Protein AF-A0A656GLS9-F1 (afdb_monomer_lite)

Sequence (50 aa):
YDDSDRLLSIQRTPTDGGRKIGVTAEKLEFAYDILGRLTQESSPQGALAY

Organism: NCBI:txid629261

Secondary structure (DSSP, 8-state):
--TTS---EEEEPPPHHHHHTTPPPEEEEEEE-TTS-EEEEEETTEEEE-

Foldseek 3Di:
DDPVPDDAKDKDQDDPVCVVVPNHIWMWGWDADPVRDTAWIQIPVGIDGD

Radius of gyration: 13.4 Å; chains: 1; bounding box: 31×12×36 Å

pLDDT: mean 97.32, std 1.16, range [93.0, 98.69]

Structure (mmCIF, N/CA/C/O backbone):
data_AF-A0A656GLS9-F1
#
_entry.id   AF-A0A656GLS9-F1
#
loop_
_atom_site.group_PDB
_atom_site.id
_atom_site.type_symbol
_atom_site.label_atom_id
_atom_site.label_alt_id
_atom_site.label_comp_id
_atom_site.label_asym_id
_atom_site.label_entity_id
_atom_site.label_seq_id
_atom_site.pdbx_PDB_ins_code
_atom_site.Cartn_x
_atom_site.Cartn_y
_atom_site.Cartn_z
_atom_site.occupancy
_atom_site.B_iso_or_equiv
_atom_site.auth_seq_id
_atom_site.auth_comp_id
_atom_site.auth_asym_id
_atom_site.auth_atom_id
_atom_site.pdbx_PDB_model_num
ATOM 1 N N . TYR A 1 1 ? 9.712 -1.355 -0.533 1.00 97.38 1 TYR A N 1
ATOM 2 C CA . TYR A 1 1 ? 9.979 -0.699 -1.818 1.00 97.38 1 TYR A CA 1
ATOM 3 C C . TYR A 1 1 ? 10.576 -1.728 -2.762 1.00 97.38 1 TYR A C 1
ATOM 5 O O . TYR A 1 1 ? 11.034 -2.751 -2.259 1.00 97.38 1 TYR A O 1
ATOM 13 N N . ASP A 1 2 ? 10.499 -1.517 -4.073 1.00 95.44 2 ASP A N 1
ATOM 14 C CA . ASP A 1 2 ? 11.307 -2.265 -5.046 1.00 95.44 2 ASP A CA 1
ATOM 15 C C . ASP A 1 2 ? 12.628 -1.539 -5.341 1.00 95.44 2 ASP A C 1
ATOM 17 O O . ASP A 1 2 ? 12.900 -0.484 -4.770 1.00 95.44 2 ASP A O 1
ATOM 21 N N . ASP A 1 3 ? 13.433 -2.101 -6.245 1.00 96.50 3 ASP A N 1
ATOM 22 C CA . ASP A 1 3 ? 14.747 -1.568 -6.631 1.00 96.50 3 ASP A CA 1
ATOM 23 C C . ASP A 1 3 ? 14.678 -0.203 -7.344 1.00 96.50 3 ASP A C 1
ATOM 25 O O . ASP A 1 3 ? 15.704 0.435 -7.563 1.00 96.50 3 ASP A O 1
ATOM 29 N N . SER A 1 4 ? 13.481 0.250 -7.734 1.00 96.06 4 SER A N 1
ATOM 30 C CA . SER A 1 4 ? 13.235 1.571 -8.330 1.00 96.06 4 SER A CA 1
ATOM 31 C C . SER A 1 4 ? 12.653 2.566 -7.319 1.00 96.06 4 SER A C 1
ATOM 33 O O . SER A 1 4 ? 12.048 3.559 -7.721 1.00 96.06 4 SER A O 1
ATOM 35 N N . ASP A 1 5 ? 12.781 2.285 -6.019 1.00 97.12 5 ASP A N 1
ATOM 36 C CA . ASP A 1 5 ? 12.211 3.068 -4.918 1.00 97.12 5 ASP A CA 1
ATOM 37 C C . ASP A 1 5 ? 10.681 3.239 -4.994 1.00 97.12 5 ASP A C 1
ATOM 39 O O . ASP A 1 5 ? 10.107 4.173 -4.426 1.00 97.12 5 ASP A O 1
ATOM 43 N N . ARG A 1 6 ? 9.964 2.305 -5.636 1.00 97.88 6 ARG A N 1
ATOM 44 C CA . ARG A 1 6 ? 8.492 2.325 -5.676 1.00 97.88 6 ARG A CA 1
ATOM 45 C C . ARG A 1 6 ? 7.901 1.605 -4.473 1.00 97.88 6 ARG A C 1
ATOM 47 O O . ARG A 1 6 ? 8.395 0.568 -4.021 1.00 97.88 6 ARG A O 1
ATOM 54 N N . LEU A 1 7 ? 6.826 2.157 -3.920 1.00 98.31 7 LEU A N 1
ATOM 55 C CA . LEU A 1 7 ? 6.180 1.632 -2.720 1.00 98.31 7 LEU A CA 1
ATOM 56 C C . LEU A 1 7 ? 5.383 0.363 -3.042 1.00 98.31 7 LEU A C 1
ATOM 58 O O . LEU A 1 7 ? 4.314 0.442 -3.616 1.00 98.31 7 LEU A O 1
ATOM 62 N N . LEU A 1 8 ? 5.862 -0.807 -2.619 1.00 98.44 8 LEU A N 1
ATOM 63 C CA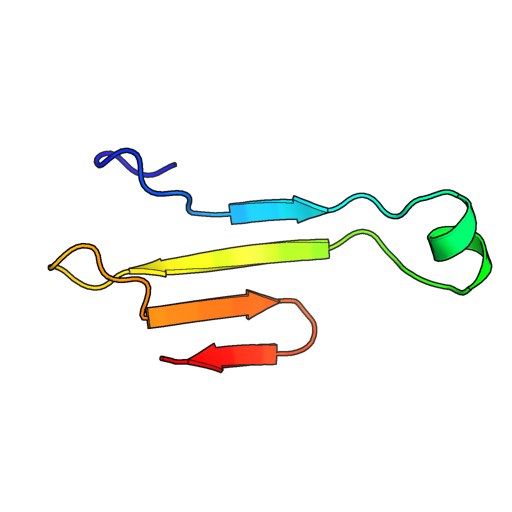 . LEU A 1 8 ? 5.168 -2.077 -2.894 1.00 98.44 8 LEU A CA 1
ATOM 64 C C . LEU A 1 8 ? 4.013 -2.383 -1.940 1.00 98.44 8 LEU A C 1
ATOM 66 O O . LEU A 1 8 ? 3.063 -3.064 -2.316 1.00 98.44 8 LEU A O 1
ATOM 70 N N . SER A 1 9 ? 4.091 -1.924 -0.690 1.00 98.38 9 SER A N 1
ATOM 71 C CA . SER A 1 9 ? 3.037 -2.179 0.288 1.00 98.38 9 SER A CA 1
ATOM 72 C C . SER A 1 9 ? 3.099 -1.244 1.483 1.00 98.38 9 SER A C 1
ATOM 74 O O . SER A 1 9 ? 4.186 -0.804 1.863 1.00 98.38 9 SER A O 1
ATOM 76 N N . ILE A 1 10 ? 1.960 -1.055 2.142 1.00 98.38 10 ILE A N 1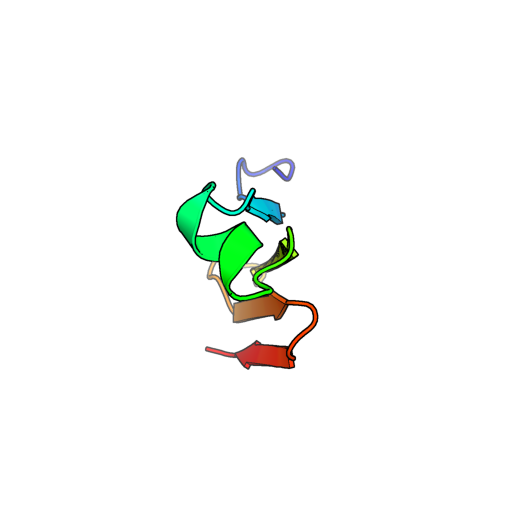
ATOM 77 C CA . ILE A 1 10 ? 1.866 -0.423 3.463 1.00 98.38 10 ILE A CA 1
ATOM 78 C C . ILE A 1 10 ? 1.108 -1.315 4.440 1.00 98.38 10 ILE A C 1
ATOM 80 O O . ILE A 1 10 ? 0.310 -2.163 4.044 1.00 98.38 10 ILE A O 1
ATOM 84 N N . GLN A 1 11 ? 1.349 -1.084 5.727 1.00 97.75 11 GLN A N 1
ATOM 85 C CA . GLN A 1 11 ? 0.510 -1.571 6.815 1.00 97.75 11 GLN A CA 1
ATOM 86 C C . GLN A 1 11 ? -0.248 -0.381 7.394 1.00 97.75 11 GLN A C 1
ATOM 88 O O . GLN A 1 11 ? 0.359 0.643 7.714 1.00 97.75 11 GLN A O 1
ATOM 93 N N . ARG A 1 12 ? -1.565 -0.509 7.537 1.00 96.62 12 ARG A N 1
ATOM 94 C CA . ARG A 1 12 ? -2.401 0.482 8.212 1.00 96.62 12 ARG A CA 1
ATOM 95 C C . ARG A 1 12 ? -2.849 -0.085 9.545 1.00 96.62 12 ARG A C 1
ATOM 97 O O . ARG A 1 12 ? -3.546 -1.095 9.594 1.00 96.62 12 ARG A O 1
ATOM 104 N N . THR A 1 13 ? -2.452 0.582 10.622 1.00 97.19 13 THR A N 1
ATOM 105 C CA . THR A 1 13 ? -2.906 0.251 11.973 1.00 97.19 13 THR A CA 1
ATOM 106 C C . THR A 1 13 ? -4.121 1.113 12.309 1.00 97.19 13 THR A C 1
ATOM 108 O O . THR A 1 13 ? -4.033 2.339 12.205 1.00 97.19 13 THR A O 1
ATOM 111 N N . PRO A 1 14 ? -5.253 0.519 12.717 1.00 96.81 14 PRO A N 1
ATOM 112 C CA . PRO A 1 14 ? -6.437 1.281 13.073 1.00 96.81 14 PRO A CA 1
ATOM 113 C C . PRO A 1 14 ? -6.188 2.106 14.334 1.00 96.81 14 PRO A C 1
ATOM 115 O O . PRO A 1 14 ? -5.531 1.664 15.281 1.00 96.81 14 PRO A O 1
ATOM 118 N N . THR A 1 15 ? -6.783 3.294 14.375 1.00 98.00 15 THR A N 1
ATOM 119 C CA . THR A 1 15 ? -6.848 4.090 15.601 1.00 98.00 15 THR A CA 1
ATOM 120 C C . THR A 1 15 ? -7.698 3.382 16.656 1.00 98.00 15 THR A C 1
ATOM 122 O O . THR A 1 15 ? -8.492 2.487 16.355 1.00 98.00 15 THR A O 1
ATOM 125 N N . ASP A 1 16 ? -7.591 3.815 17.909 1.00 98.06 16 ASP A N 1
ATOM 126 C CA . ASP A 1 16 ? -8.411 3.307 19.015 1.00 98.06 16 ASP A CA 1
ATOM 127 C C . ASP A 1 16 ? -9.911 3.411 18.720 1.00 98.06 16 ASP A C 1
ATOM 129 O O . ASP A 1 16 ? -10.671 2.496 19.033 1.00 98.06 16 ASP A O 1
ATOM 133 N N . GLY A 1 17 ? -10.335 4.507 18.083 1.00 98.25 17 GLY A N 1
ATOM 134 C CA . GLY A 1 17 ? -11.714 4.694 17.634 1.00 98.25 17 GLY A CA 1
ATOM 135 C C . GLY A 1 17 ? -12.125 3.665 16.581 1.00 98.25 17 GLY A C 1
ATOM 136 O O . GLY A 1 17 ? -13.172 3.041 16.725 1.00 98.25 17 GLY A O 1
ATOM 137 N N . GLY A 1 18 ? -11.276 3.429 15.576 1.00 96.88 18 GLY A N 1
ATOM 138 C CA . GLY A 1 18 ? -11.520 2.424 14.537 1.00 96.88 18 GLY A CA 1
ATOM 139 C C . GLY A 1 18 ? -11.642 1.012 15.108 1.00 96.88 18 GLY A C 1
ATOM 140 O O . GLY A 1 18 ? -12.586 0.294 14.785 1.00 96.88 18 GLY A O 1
ATOM 141 N N . ARG A 1 19 ? -10.753 0.638 16.035 1.00 97.62 19 ARG A N 1
ATOM 142 C CA . ARG A 1 19 ? -10.801 -0.676 16.697 1.00 97.62 19 ARG A CA 1
ATOM 143 C C . ARG A 1 19 ? -12.113 -0.903 17.449 1.00 97.62 19 ARG A C 1
ATOM 145 O O . ARG A 1 19 ? -12.653 -2.002 17.398 1.00 97.62 19 ARG A O 1
ATOM 152 N N . LYS A 1 20 ? -12.658 0.131 18.105 1.00 98.06 20 LYS A N 1
ATOM 153 C CA . LYS A 1 20 ? -13.938 0.045 18.837 1.00 98.06 20 LYS A CA 1
ATOM 154 C C . LYS A 1 20 ? -15.142 -0.240 17.937 1.00 98.06 20 LYS A C 1
ATOM 156 O O . LYS A 1 20 ? -16.116 -0.804 18.421 1.00 98.06 20 LYS A O 1
ATOM 161 N N . ILE A 1 21 ? -15.075 0.130 16.658 1.00 97.50 21 ILE A N 1
ATOM 162 C CA . ILE A 1 21 ? -16.129 -0.139 15.667 1.00 97.50 21 ILE A CA 1
ATOM 163 C C . ILE A 1 21 ? -15.771 -1.292 14.714 1.00 97.50 21 ILE A C 1
ATOM 165 O O . ILE A 1 21 ? -16.405 -1.450 13.677 1.00 97.50 21 ILE A O 1
ATOM 169 N N . GLY A 1 22 ? -14.765 -2.106 15.060 1.00 96.56 22 GLY A N 1
ATOM 170 C CA . GLY A 1 22 ? -14.411 -3.320 14.319 1.00 96.56 22 GLY A CA 1
ATOM 171 C C . GLY A 1 22 ? -13.447 -3.127 13.146 1.00 96.56 22 GLY A C 1
ATOM 172 O O . GLY A 1 22 ? -13.230 -4.073 12.395 1.00 96.56 22 GLY A O 1
ATOM 173 N N . VAL A 1 23 ? -12.833 -1.950 12.979 1.00 95.94 23 VAL A N 1
ATOM 174 C CA . VAL A 1 23 ? -11.772 -1.764 11.975 1.00 95.94 23 VAL A CA 1
ATOM 175 C C . VAL A 1 23 ? -10.526 -2.532 12.409 1.00 95.94 23 VAL A C 1
ATOM 177 O O . VAL A 1 23 ? -10.011 -2.340 13.515 1.00 95.94 23 VAL A O 1
ATOM 180 N N . THR A 1 24 ? -10.024 -3.381 11.517 1.00 95.44 24 THR A N 1
ATOM 181 C CA . THR A 1 24 ? -8.813 -4.178 11.719 1.00 95.44 24 THR A CA 1
ATOM 182 C C . THR A 1 24 ? -7.617 -3.555 11.013 1.00 95.44 24 THR A C 1
ATOM 184 O O . THR A 1 24 ? -7.766 -2.702 10.140 1.00 95.44 24 THR A O 1
ATOM 187 N N . ALA A 1 25 ? -6.412 -3.988 11.386 1.00 96.25 25 ALA A N 1
ATOM 188 C CA . ALA A 1 25 ? -5.236 -3.686 10.583 1.00 96.25 25 ALA A CA 1
ATOM 189 C C . ALA A 1 25 ? -5.378 -4.290 9.183 1.00 96.25 25 ALA A C 1
ATOM 191 O O . ALA A 1 25 ? -5.984 -5.351 9.016 1.00 96.25 25 ALA A O 1
ATOM 192 N N . GLU A 1 26 ? -4.8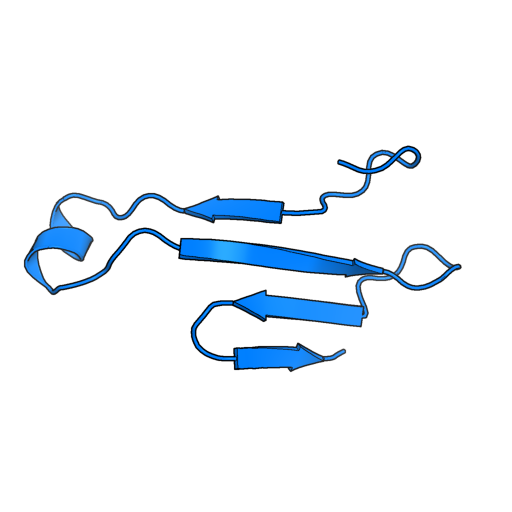12 -3.611 8.194 1.00 96.31 26 GLU A N 1
ATOM 193 C CA . GLU A 1 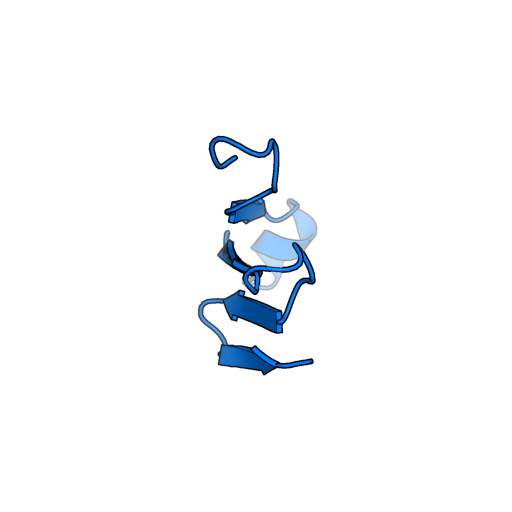26 ? -4.828 -4.072 6.811 1.00 96.31 26 GLU A CA 1
ATOM 194 C C . GLU A 1 26 ? -3.496 -3.812 6.110 1.00 96.31 26 GLU A C 1
ATOM 196 O O . GLU A 1 26 ? -2.766 -2.863 6.421 1.00 96.31 26 GLU A O 1
ATOM 201 N N . LYS A 1 27 ? -3.200 -4.679 5.141 1.00 97.38 27 LYS A N 1
ATOM 202 C CA . LYS A 1 27 ? -2.110 -4.513 4.187 1.00 97.38 27 LYS A CA 1
ATOM 203 C C . LYS A 1 27 ? -2.690 -4.000 2.879 1.00 97.38 27 LYS A C 1
ATOM 205 O O . LYS A 1 27 ? -3.661 -4.572 2.392 1.00 97.38 27 LYS A O 1
ATOM 210 N N . LEU A 1 28 ? -2.062 -2.981 2.307 1.00 98.12 28 LEU A N 1
ATOM 211 C CA . LEU A 1 28 ? -2.276 -2.626 0.907 1.00 98.12 28 LEU A CA 1
ATOM 212 C C . LEU A 1 28 ? -1.040 -3.006 0.106 1.00 98.12 28 LEU A C 1
ATOM 214 O O . LEU A 1 28 ? 0.078 -2.819 0.589 1.00 98.12 28 LEU A O 1
ATOM 218 N N . GLU A 1 29 ? -1.255 -3.510 -1.102 1.00 98.62 29 GLU A N 1
ATOM 219 C CA . GLU A 1 29 ? -0.217 -3.854 -2.072 1.00 98.62 29 GLU A CA 1
ATOM 220 C C . GLU A 1 29 ? -0.420 -3.058 -3.359 1.00 98.62 29 GLU A C 1
ATOM 222 O O . GLU A 1 29 ? -1.551 -2.864 -3.805 1.00 98.62 29 GLU A O 1
ATOM 227 N N . PHE A 1 30 ? 0.679 -2.606 -3.953 1.00 98.69 30 PHE A N 1
ATOM 228 C CA . PHE A 1 30 ? 0.674 -1.753 -5.136 1.00 98.69 30 PHE A CA 1
ATOM 229 C C . PHE A 1 30 ? 1.374 -2.468 -6.289 1.00 98.69 30 PHE A C 1
ATOM 231 O O . PHE A 1 30 ? 2.472 -3.004 -6.119 1.00 98.69 30 PHE A O 1
ATOM 238 N N . ALA A 1 31 ? 0.750 -2.457 -7.464 1.00 98.44 31 ALA A N 1
ATOM 239 C CA . ALA A 1 31 ? 1.340 -2.972 -8.694 1.00 98.44 31 ALA A CA 1
ATOM 240 C C . ALA A 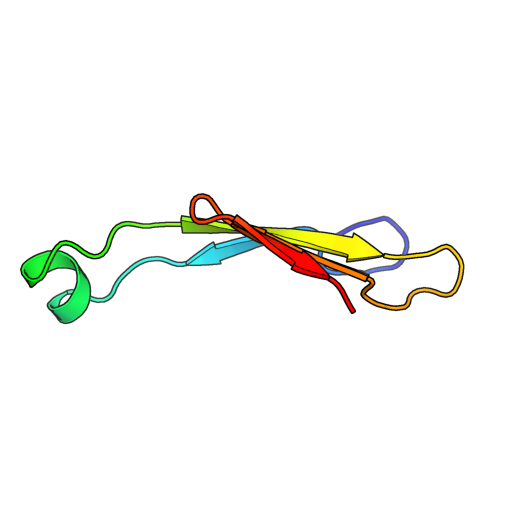1 31 ? 1.643 -1.830 -9.662 1.00 98.44 31 ALA A C 1
ATOM 242 O O . ALA A 1 31 ? 0.861 -0.887 -9.795 1.00 98.44 31 ALA A O 1
ATOM 243 N N . TYR A 1 32 ? 2.770 -1.949 -10.356 1.00 98.56 32 TYR A N 1
ATOM 244 C CA . TYR A 1 32 ? 3.242 -0.950 -11.303 1.00 98.56 32 TYR A CA 1
ATOM 245 C C . TYR A 1 32 ? 3.521 -1.585 -12.658 1.00 98.56 32 TYR A C 1
ATOM 247 O O . TYR A 1 32 ? 4.019 -2.711 -12.730 1.00 98.56 32 TYR A O 1
ATOM 255 N N . ASP A 1 33 ? 3.267 -0.840 -13.730 1.00 97.31 33 ASP A N 1
ATOM 256 C CA . ASP A 1 33 ? 3.719 -1.233 -15.060 1.00 97.31 33 ASP A CA 1
ATOM 257 C C . ASP A 1 33 ? 5.219 -0.951 -15.271 1.00 97.31 33 ASP A C 1
ATOM 259 O O . ASP A 1 33 ? 5.929 -0.405 -14.415 1.00 97.31 33 ASP A O 1
ATOM 263 N N . ILE A 1 34 ? 5.711 -1.335 -16.450 1.00 96.50 34 ILE A N 1
ATOM 264 C CA . ILE A 1 34 ? 7.107 -1.133 -16.855 1.00 96.50 34 ILE A CA 1
ATOM 265 C C . ILE A 1 34 ? 7.492 0.350 -16.986 1.00 96.50 34 ILE A C 1
ATOM 267 O O . ILE A 1 34 ? 8.673 0.678 -16.948 1.00 96.50 34 ILE A O 1
ATOM 271 N N . LEU A 1 35 ? 6.515 1.253 -17.117 1.00 97.00 35 LEU A N 1
ATOM 272 C CA . LEU A 1 35 ? 6.736 2.699 -17.168 1.00 97.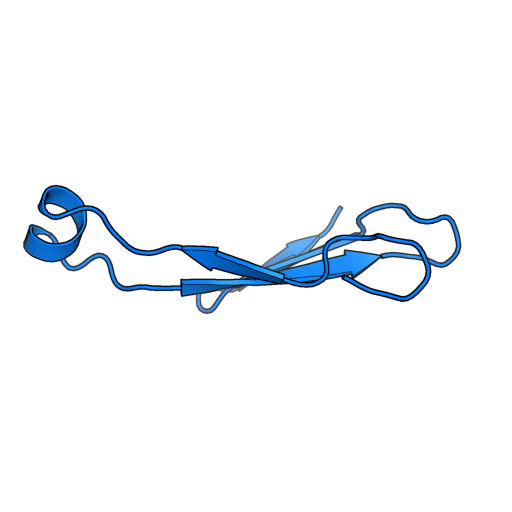00 35 LEU A CA 1
ATOM 273 C C . LEU A 1 35 ? 6.725 3.338 -15.772 1.00 97.00 35 LEU A C 1
ATOM 275 O O . LEU A 1 35 ? 6.892 4.550 -15.657 1.00 97.00 35 LEU A O 1
ATOM 279 N N . GLY A 1 36 ? 6.522 2.552 -14.711 1.00 97.19 36 GLY A N 1
ATOM 280 C CA . GLY A 1 36 ? 6.488 3.057 -13.343 1.00 97.19 36 GLY A CA 1
ATOM 281 C C . GLY A 1 36 ? 5.134 3.590 -12.892 1.00 97.19 36 GLY A C 1
ATOM 282 O O . GLY A 1 36 ? 5.047 4.140 -11.796 1.00 97.19 36 GLY A O 1
ATOM 283 N N . ARG A 1 37 ? 4.074 3.434 -13.689 1.00 97.94 37 ARG A N 1
ATOM 284 C CA . ARG A 1 37 ? 2.734 3.922 -13.338 1.00 97.94 37 ARG A CA 1
ATOM 285 C C . ARG A 1 37 ? 2.045 2.923 -12.419 1.00 97.94 37 ARG A C 1
ATOM 287 O O . ARG A 1 37 ? 2.125 1.723 -12.664 1.00 97.94 37 ARG A O 1
ATOM 294 N N . LEU A 1 38 ? 1.372 3.414 -11.379 1.00 98.19 38 LEU A N 1
ATOM 295 C CA . LEU A 1 38 ? 0.516 2.592 -10.524 1.00 98.19 38 LEU A CA 1
ATOM 296 C C . LEU A 1 38 ? -0.668 2.082 -11.353 1.00 98.19 38 LEU A C 1
ATOM 298 O O . LEU A 1 38 ? -1.408 2.889 -11.908 1.00 98.19 38 LEU A O 1
ATOM 302 N N . THR A 1 39 ? -0.847 0.767 -11.425 1.00 98.50 39 THR A N 1
ATOM 303 C CA . THR A 1 39 ? -1.940 0.139 -12.186 1.00 98.50 39 THR A CA 1
ATOM 304 C C . THR A 1 39 ? -2.969 -0.534 -11.295 1.00 98.50 39 THR A C 1
ATOM 306 O O . THR A 1 39 ? -4.097 -0.746 -11.730 1.00 98.50 39 THR A O 1
ATOM 309 N N . GLN A 1 40 ? -2.597 -0.902 -10.065 1.00 98.69 40 GLN A N 1
ATOM 310 C CA . GLN A 1 40 ? -3.510 -1.570 -9.144 1.00 98.69 40 GLN A CA 1
ATOM 311 C C . GLN A 1 40 ? -3.153 -1.315 -7.681 1.00 98.69 40 GLN A C 1
ATOM 313 O O . GLN A 1 40 ? -1.984 -1.371 -7.297 1.00 98.69 40 GLN A O 1
ATOM 318 N N . GLU A 1 41 ? -4.185 -1.137 -6.863 1.00 98.56 41 GLU A N 1
ATOM 319 C CA . GLU A 1 41 ? -4.140 -1.244 -5.406 1.00 98.56 41 GLU A CA 1
ATOM 320 C C . GLU A 1 41 ? -4.913 -2.488 -4.976 1.00 98.56 41 GLU A C 1
ATOM 322 O O . GLU A 1 41 ? -6.056 -2.677 -5.386 1.00 98.56 41 GLU A O 1
ATOM 327 N N . SER A 1 42 ? -4.306 -3.342 -4.154 1.00 98.44 42 SER A N 1
ATOM 328 C CA . SER A 1 42 ? -4.939 -4.560 -3.637 1.00 98.44 42 SER A CA 1
ATOM 329 C C . SER A 1 42 ? -5.040 -4.509 -2.122 1.00 98.44 42 SER A C 1
ATOM 331 O O . SER A 1 42 ? -4.061 -4.202 -1.439 1.00 98.44 42 SER A O 1
ATOM 333 N N . SER A 1 43 ? -6.214 -4.841 -1.598 1.00 96.88 43 SER A N 1
ATOM 334 C CA . SER A 1 43 ? -6.501 -4.964 -0.173 1.00 96.88 43 SER A CA 1
ATOM 335 C C . SER A 1 43 ? -7.307 -6.244 0.099 1.00 96.88 43 SER A C 1
ATOM 337 O O . SER A 1 43 ? -7.803 -6.880 -0.836 1.00 96.88 43 SER A O 1
ATOM 339 N N . PRO A 1 44 ? -7.498 -6.649 1.370 1.00 94.94 44 PRO A N 1
ATOM 340 C CA . PRO A 1 44 ? -8.351 -7.793 1.704 1.00 94.94 44 PRO A CA 1
ATOM 341 C C . PRO A 1 44 ? -9.804 -7.658 1.221 1.00 94.94 44 PRO A C 1
ATOM 343 O O . PRO A 1 44 ? -10.516 -8.654 1.131 1.00 94.94 44 PRO A O 1
ATOM 346 N N . GLN A 1 45 ? -10.257 -6.435 0.934 1.00 93.00 45 GLN A N 1
ATOM 347 C CA . GLN A 1 45 ? -11.614 -6.134 0.478 1.00 93.00 45 GLN A CA 1
ATOM 348 C C . GLN A 1 45 ? -11.746 -6.138 -1.054 1.00 93.00 45 GLN A C 1
ATOM 350 O O . GLN A 1 45 ? -12.863 -6.047 -1.560 1.00 93.00 45 GLN A O 1
ATOM 355 N N . GLY A 1 46 ? -10.640 -6.260 -1.795 1.00 96.31 46 GLY A N 1
ATOM 356 C CA . GLY A 1 46 ? -10.640 -6.325 -3.253 1.00 96.31 46 GLY A CA 1
ATOM 357 C C . GLY A 1 46 ? -9.479 -5.566 -3.890 1.00 96.31 46 GLY A C 1
ATOM 358 O O . GLY A 1 46 ? -8.551 -5.124 -3.216 1.00 96.31 46 GLY A O 1
ATOM 359 N N . ALA A 1 47 ? -9.538 -5.422 -5.212 1.00 97.62 47 ALA A N 1
ATOM 360 C CA . ALA A 1 47 ? -8.544 -4.693 -5.987 1.00 97.62 47 ALA A CA 1
ATOM 361 C C . ALA A 1 47 ? -9.187 -3.549 -6.777 1.00 97.62 47 ALA A C 1
ATOM 363 O O . ALA A 1 47 ? -10.253 -3.721 -7.372 1.00 97.62 47 ALA A O 1
ATOM 364 N N . LEU A 1 48 ? -8.515 -2.401 -6.799 1.00 98.12 48 LEU A N 1
ATOM 365 C CA . LEU A 1 48 ? -8.849 -1.241 -7.618 1.00 98.12 48 LEU A CA 1
ATOM 366 C C . LEU A 1 48 ? -7.813 -1.110 -8.736 1.00 98.12 48 LEU A C 1
ATOM 368 O O . LEU A 1 48 ? -6.621 -1.070 -8.445 1.00 98.12 48 LEU A O 1
ATOM 372 N N . ALA A 1 49 ? -8.265 -1.047 -9.990 1.00 97.94 49 ALA A N 1
ATOM 373 C CA . ALA A 1 49 ? -7.419 -0.912 -11.179 1.00 97.94 49 ALA A CA 1
ATOM 374 C C . ALA A 1 49 ? -7.563 0.478 -11.826 1.00 97.94 49 ALA A C 1
ATOM 376 O O . ALA A 1 49 ? -8.635 1.082 -11.730 1.00 97.94 49 ALA A O 1
ATOM 377 N N . TYR A 1 50 ? -6.500 0.947 -12.493 1.00 95.69 50 TYR A N 1
ATOM 378 C CA . TYR A 1 50 ? -6.367 2.293 -13.075 1.00 95.69 50 TYR A CA 1
ATOM 379 C C . TYR A 1 50 ? -6.037 2.289 -14.571 1.00 95.69 50 TYR A C 1
ATOM 381 O O . TYR A 1 50 ? -5.308 1.373 -15.018 1.00 95.69 50 TYR A O 1
#

InterPro domains:
  IPR031325 RHS repeat [PF05593] (1-47)